Protein AF-A0A955Y714-F1 (afdb_monomer)

Secondary structure (DSSP, 8-state):
-HHHHHHHHSTTS-S-EEEES--S-----GGGHHHHHHHHHHHHHHHHTT-HHHHHHHHHHTT-S-GGG--GGGGHHHHHHHHHHHTTTT-S-SSTT----S-EEEEEESSSSS-SS-HHHHHHHHTSTT-EEEEESS-S-HHHHSHHHHHHHHHTT-

Solvent-accessible surface area (backbone atoms only — not comparable to full-atom values): 8896 Å² total; per-residue (Å²): 86,69,66,53,45,46,47,73,74,40,74,86,76,60,81,62,47,81,42,71,40,49,41,64,28,74,61,80,52,79,90,48,42,65,61,53,51,52,54,47,51,50,31,30,50,15,32,75,69,63,29,33,67,55,27,20,51,51,27,49,76,70,63,45,96,60,20,84,76,38,42,10,72,75,15,45,67,51,44,52,52,50,52,35,48,74,66,56,75,45,77,65,56,80,30,84,68,66,66,77,87,49,33,34,41,41,38,31,39,69,57,56,100,69,72,48,35,31,70,68,43,53,54,55,38,68,71,31,88,69,26,46,77,47,82,37,100,23,32,80,61,29,65,81,71,41,41,66,65,48,50,52,55,49,64,77,72,109

Nearest PDB structures (foldseek):
  3hea-assembly2_D  TM=5.794E-01  e=2.080E-02  Pseudomonas fluorescens
  3ia2-assembly1_C  TM=5.285E-01  e=3.712E-02  Pseudomonas fluorescens
  7mo0-assembly2_C  TM=3.511E-01  e=6.717E-01  Homo sapiens
  6imp-assembly2_B  TM=4.709E-01  e=1.454E+00  Vibrio vulnificus MO6-24/O
  4ol0-assembly1_A  TM=3.533E-01  e=1.654E+00  Homo sapiens

Foldseek 3Di:
DVVLLCCVVDPPPDQEEEDEQAFLADDDDPVCVVVVCVLLVQLLVLLVVFPLVSQLVSCVVVVPVCSNPGTSCVSVVSVVVVVCVVVVVCVPPSRVPRQCPHEYEYEHEPPEPDGNHDPVRVVRQVVDPSYDYDYAPHHRVRCVVPVVVSVVSVVVND

Radius of gyration: 16.55 Å; Cα contacts (8 Å, |Δi|>4): 214; chains: 1; bounding box: 39×42×42 Å

Structure (mmCIF, N/CA/C/O backbone):
data_AF-A0A955Y714-F1
#
_entry.id   AF-A0A955Y714-F1
#
loop_
_atom_site.group_PDB
_atom_site.id
_atom_site.type_symbol
_atom_site.label_atom_id
_atom_site.label_alt_id
_atom_site.label_comp_id
_atom_site.label_asym_id
_atom_site.label_entity_id
_atom_site.label_seq_id
_atom_site.pdbx_PDB_ins_code
_atom_site.Cartn_x
_atom_site.Cartn_y
_atom_site.Cartn_z
_atom_site.occupancy
_atom_site.B_iso_or_equiv
_atom_site.auth_seq_id
_atom_site.auth_comp_id
_atom_site.auth_asym_id
_atom_site.auth_atom_id
_atom_site.pdbx_PDB_model_num
ATOM 1 N N . ILE A 1 1 ? -5.064 4.083 -0.225 1.00 68.00 1 ILE A N 1
ATOM 2 C CA . ILE A 1 1 ? -5.141 5.566 -0.387 1.00 68.00 1 ILE A CA 1
ATOM 3 C C . ILE A 1 1 ? -6.475 6.025 -0.985 1.00 68.00 1 ILE A C 1
ATOM 5 O O . ILE A 1 1 ? -7.155 6.797 -0.323 1.00 68.00 1 ILE A O 1
ATOM 9 N N . LEU A 1 2 ? -6.879 5.582 -2.187 1.00 79.44 2 LEU A N 1
ATOM 10 C CA . LEU A 1 2 ? -8.138 6.038 -2.813 1.00 79.44 2 LEU A CA 1
ATOM 11 C C . LEU A 1 2 ? -9.386 5.730 -1.971 1.00 79.44 2 LEU A C 1
ATOM 13 O O . LEU A 1 2 ? -10.255 6.583 -1.849 1.00 79.44 2 LEU A O 1
ATOM 17 N N . THR A 1 3 ? -9.434 4.565 -1.324 1.00 86.12 3 THR A N 1
ATOM 18 C CA . THR A 1 3 ? -10.537 4.186 -0.425 1.00 86.12 3 THR A CA 1
ATOM 19 C C . THR A 1 3 ? -10.724 5.188 0.714 1.00 86.12 3 THR A C 1
ATOM 21 O O . THR A 1 3 ? -11.828 5.668 0.937 1.00 86.12 3 THR A O 1
ATOM 24 N N . TYR A 1 4 ? -9.636 5.584 1.380 1.00 85.50 4 TYR A N 1
ATOM 25 C CA . TYR A 1 4 ? -9.677 6.581 2.454 1.00 85.50 4 TYR A CA 1
ATOM 26 C C . TYR A 1 4 ? -10.129 7.950 1.942 1.00 85.50 4 TYR A C 1
ATOM 28 O O . TYR A 1 4 ? -10.924 8.626 2.583 1.00 85.50 4 TYR A O 1
ATOM 36 N N . LEU A 1 5 ? -9.675 8.334 0.746 1.00 81.88 5 LEU A N 1
ATOM 37 C CA . LEU A 1 5 ? -10.116 9.565 0.094 1.00 81.88 5 LEU A CA 1
ATOM 38 C C . LEU A 1 5 ? -11.607 9.580 -0.214 1.00 81.88 5 LEU A C 1
ATOM 40 O O . LEU A 1 5 ? -12.241 10.626 -0.077 1.00 81.88 5 LEU A O 1
ATOM 44 N N . PHE A 1 6 ? -12.133 8.448 -0.668 1.00 86.38 6 PHE A N 1
ATOM 45 C CA . PHE A 1 6 ? -13.548 8.279 -0.946 1.00 86.38 6 PHE A CA 1
ATOM 46 C C . PHE A 1 6 ? -14.359 8.361 0.348 1.00 86.38 6 PHE A C 1
ATOM 48 O O . PHE A 1 6 ? -15.266 9.180 0.427 1.00 86.38 6 PHE A O 1
ATOM 55 N N . ALA A 1 7 ? -13.961 7.614 1.381 1.00 87.69 7 ALA A N 1
ATOM 56 C CA . ALA A 1 7 ? -14.597 7.634 2.697 1.00 87.69 7 ALA A CA 1
ATOM 57 C C . ALA A 1 7 ? -14.649 9.049 3.301 1.00 87.69 7 ALA A C 1
ATOM 59 O O . ALA A 1 7 ? -15.692 9.486 3.770 1.00 87.69 7 ALA A O 1
ATOM 60 N N . THR A 1 8 ? -13.550 9.810 3.217 1.00 83.81 8 THR A N 1
ATOM 61 C CA . THR A 1 8 ? -13.508 11.201 3.701 1.00 83.81 8 THR A CA 1
ATOM 62 C C . THR A 1 8 ? -14.375 12.153 2.871 1.00 83.81 8 THR A C 1
ATOM 64 O O . THR A 1 8 ? -14.880 13.136 3.404 1.00 83.81 8 THR A O 1
ATOM 67 N N . ARG A 1 9 ? -14.528 11.919 1.560 1.00 84.94 9 ARG A N 1
ATOM 68 C CA . ARG A 1 9 ? -15.349 12.775 0.681 1.00 84.94 9 ARG A CA 1
ATOM 69 C C . ARG A 1 9 ? -16.832 12.426 0.697 1.00 84.94 9 ARG A C 1
ATOM 71 O O . ARG A 1 9 ? -17.646 13.293 0.397 1.00 84.94 9 ARG A O 1
ATOM 78 N N . HIS A 1 10 ? -17.165 11.185 1.021 1.00 87.81 10 HIS A N 1
ATOM 79 C CA . HIS A 1 10 ? -18.525 10.668 1.011 1.00 87.81 10 HIS A CA 1
ATOM 80 C C . HIS A 1 10 ? -18.821 9.916 2.318 1.00 87.81 10 HIS A C 1
ATOM 82 O O . HIS A 1 10 ? -18.919 8.684 2.304 1.00 87.81 10 HIS A O 1
ATOM 88 N N . PRO A 1 11 ? -18.956 10.636 3.449 1.00 85.94 11 PRO A N 1
ATOM 89 C CA . PRO A 1 11 ? -19.301 10.022 4.728 1.00 85.94 11 PRO A CA 1
ATOM 90 C C . PRO A 1 11 ? -20.596 9.202 4.624 1.00 85.94 11 PRO A C 1
ATOM 92 O O . PRO A 1 11 ? -21.517 9.579 3.898 1.00 85.94 11 PRO A O 1
ATOM 95 N N . GLY A 1 12 ? -20.653 8.060 5.312 1.00 87.44 12 GLY A N 1
ATOM 96 C CA . GLY A 1 12 ? -21.826 7.175 5.333 1.00 87.44 12 GLY A CA 1
ATOM 97 C C . GLY A 1 12 ? -22.050 6.324 4.076 1.00 87.44 12 GLY A C 1
ATOM 98 O O . GLY A 1 12 ? -23.001 5.554 4.033 1.00 87.44 12 GLY A O 1
ATOM 99 N N . ARG A 1 13 ? -21.195 6.417 3.045 1.00 93.00 13 ARG A N 1
ATOM 100 C CA . ARG A 1 13 ? -21.279 5.542 1.854 1.00 93.00 13 ARG A CA 1
ATOM 101 C C . ARG A 1 13 ? -20.585 4.19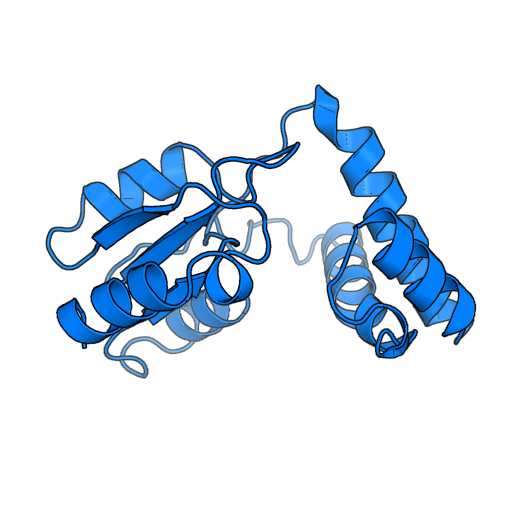2 2.015 1.00 93.00 13 ARG A C 1
ATOM 103 O O . ARG A 1 13 ? -20.731 3.341 1.145 1.00 93.00 13 ARG A O 1
ATOM 110 N N . LEU A 1 14 ? -19.797 4.026 3.071 1.00 92.38 14 LEU A N 1
ATOM 111 C CA . LEU A 1 14 ? -19.090 2.793 3.388 1.00 92.38 14 LEU A CA 1
ATOM 112 C C . LEU A 1 14 ? -19.444 2.390 4.813 1.00 92.38 14 LEU A C 1
ATOM 114 O O . LEU A 1 14 ? -19.365 3.220 5.714 1.00 92.38 14 LEU A O 1
ATOM 118 N N . GLU A 1 15 ? -19.779 1.120 5.002 1.00 93.56 15 GLU A N 1
ATOM 119 C CA . GLU A 1 15 ? -20.010 0.547 6.331 1.00 93.56 15 GLU A CA 1
ATOM 120 C C . GLU A 1 15 ? -18.703 0.113 6.995 1.00 93.56 15 GLU A C 1
ATOM 122 O O . GLU A 1 15 ? -18.567 0.179 8.209 1.00 93.56 15 GLU A O 1
ATOM 127 N N . ARG A 1 16 ? -17.734 -0.348 6.197 1.00 94.69 16 ARG A N 1
ATOM 128 C CA . ARG A 1 16 ? -16.443 -0.858 6.667 1.00 94.69 16 ARG A CA 1
ATOM 129 C C . ARG A 1 16 ? -15.400 -0.829 5.555 1.00 94.69 16 ARG A C 1
ATOM 131 O O . ARG A 1 16 ? -15.739 -0.776 4.371 1.00 94.69 16 ARG A O 1
ATOM 138 N N . ILE A 1 17 ? -14.124 -0.877 5.923 1.00 95.12 17 ILE A N 1
ATOM 139 C CA . ILE A 1 17 ? -12.997 -0.901 4.985 1.00 95.12 17 ILE A CA 1
ATOM 140 C C . ILE A 1 17 ? -12.085 -2.085 5.298 1.00 95.12 17 ILE A C 1
ATOM 142 O O . ILE A 1 17 ? -11.665 -2.266 6.433 1.00 95.12 17 ILE A O 1
ATOM 146 N N . VAL A 1 18 ? -11.693 -2.828 4.264 1.00 95.75 18 VAL A N 1
ATOM 147 C CA . VAL A 1 18 ? -10.569 -3.770 4.322 1.00 95.75 18 VAL A CA 1
ATOM 148 C C . VAL A 1 18 ? -9.443 -3.210 3.464 1.00 95.75 18 VAL A C 1
ATOM 150 O O . VAL A 1 18 ? -9.639 -2.943 2.275 1.00 95.75 18 VAL A O 1
ATOM 153 N N . THR A 1 19 ? -8.256 -3.024 4.038 1.00 94.69 19 THR A N 1
ATOM 154 C CA . THR A 1 19 ? -7.061 -2.656 3.273 1.00 94.69 19 THR A CA 1
ATOM 155 C C . THR A 1 19 ? -5.882 -3.565 3.564 1.00 94.69 19 THR A C 1
ATOM 157 O O . THR A 1 19 ? -5.653 -4.023 4.683 1.00 94.69 19 THR A O 1
ATOM 160 N N . LEU A 1 20 ? -5.106 -3.800 2.506 1.00 96.06 20 LEU A N 1
ATOM 161 C CA . LEU A 1 20 ? -3.931 -4.651 2.529 1.00 96.06 20 LEU A CA 1
ATOM 162 C C . LEU A 1 20 ? -2.688 -3.810 2.247 1.00 96.06 20 LEU A C 1
ATOM 164 O O . LEU A 1 20 ? -2.605 -3.104 1.242 1.00 96.06 20 LEU A O 1
ATOM 168 N N . ASP A 1 21 ? -1.727 -3.928 3.148 1.00 94.44 21 ASP A N 1
ATOM 169 C CA . ASP A 1 21 ? -0.349 -3.449 3.146 1.00 94.44 21 ASP A CA 1
ATOM 170 C C . ASP A 1 21 ? -0.128 -1.930 3.117 1.00 94.44 21 ASP A C 1
ATOM 172 O O . ASP A 1 21 ? 0.773 -1.434 3.798 1.00 94.44 21 ASP A O 1
ATOM 176 N N . VAL A 1 22 ? -0.953 -1.186 2.377 1.00 91.19 22 VAL A N 1
ATOM 177 C CA . VAL A 1 22 ? -0.863 0.266 2.186 1.00 91.19 22 VAL A CA 1
ATOM 178 C C . VAL A 1 22 ? -1.867 0.979 3.088 1.00 91.19 22 VAL A C 1
ATOM 180 O O . VAL A 1 22 ? -3.072 0.988 2.822 1.00 91.19 22 VAL A O 1
ATOM 183 N N . GLY A 1 23 ? -1.352 1.616 4.138 1.00 89.12 23 GLY A N 1
ATOM 184 C CA . GLY A 1 23 ? -2.160 2.300 5.140 1.00 89.12 23 GLY A CA 1
ATOM 185 C C . GLY A 1 23 ? -2.735 3.636 4.672 1.00 89.12 23 GLY A C 1
ATOM 186 O O . GLY A 1 23 ? -2.433 4.159 3.591 1.00 89.12 23 GLY A O 1
ATOM 187 N N . GLY A 1 24 ? -3.580 4.205 5.529 1.00 84.44 24 GLY A N 1
ATOM 188 C CA . GLY A 1 24 ? -4.159 5.529 5.346 1.00 84.44 24 GLY A CA 1
ATOM 189 C C . GLY A 1 24 ? -3.180 6.651 5.617 1.00 84.44 24 GLY A C 1
ATOM 190 O O . GLY A 1 24 ? -3.407 7.727 5.086 1.00 84.44 24 GLY A O 1
ATOM 191 N N . HIS A 1 25 ? -2.078 6.399 6.338 1.00 84.50 25 HIS A N 1
ATOM 192 C CA . HIS A 1 25 ? -0.998 7.360 6.539 1.00 84.50 25 HIS A CA 1
ATOM 193 C C . HIS A 1 25 ? 0.394 6.791 6.295 1.00 84.50 25 HIS A C 1
ATOM 195 O O . HIS A 1 25 ? 0.752 5.781 6.881 1.00 84.50 25 HIS A O 1
ATOM 201 N N . LEU A 1 26 ? 1.181 7.465 5.442 1.00 80.12 26 LEU A N 1
ATOM 202 C CA . LEU A 1 26 ? 2.547 7.091 5.071 1.00 80.12 26 LEU A CA 1
ATOM 203 C C . LEU A 1 26 ? 3.533 8.165 5.535 1.00 80.12 26 LEU A C 1
ATOM 205 O O . LEU A 1 26 ? 3.364 9.344 5.228 1.00 80.12 26 LEU A O 1
ATOM 209 N N . GLN A 1 27 ? 4.598 7.739 6.209 1.00 76.19 27 GLN A N 1
ATOM 210 C CA . GLN A 1 27 ? 5.708 8.604 6.598 1.00 76.19 27 GLN A CA 1
ATOM 211 C C . GLN A 1 27 ? 7.026 7.901 6.254 1.00 76.19 27 GLN A C 1
ATOM 213 O O . GLN A 1 27 ? 7.549 7.150 7.079 1.00 76.19 27 GLN A O 1
ATOM 218 N N . PRO A 1 28 ? 7.546 8.075 5.024 1.00 71.06 28 PRO A N 1
ATOM 219 C CA . PRO A 1 28 ? 8.809 7.459 4.653 1.00 71.06 28 PRO A CA 1
ATOM 220 C C . PRO A 1 28 ? 9.930 8.081 5.492 1.00 71.06 28 PRO A C 1
ATOM 222 O O . PRO A 1 28 ? 10.059 9.303 5.566 1.00 71.06 28 PRO A O 1
ATOM 225 N N . GLY A 1 29 ? 10.741 7.244 6.139 1.00 75.75 29 GLY A N 1
ATOM 226 C CA . GLY A 1 29 ? 11.953 7.718 6.806 1.00 75.75 29 GLY A CA 1
ATOM 227 C C . GLY A 1 29 ? 12.932 8.309 5.788 1.00 75.75 29 GLY A C 1
ATOM 228 O O . GLY A 1 29 ? 12.998 7.830 4.655 1.00 75.75 29 GLY A O 1
ATOM 229 N N . LEU A 1 30 ? 13.724 9.308 6.193 1.00 78.19 30 LEU A N 1
ATOM 230 C CA . LEU A 1 30 ? 14.689 10.002 5.319 1.00 78.19 30 LEU A CA 1
ATOM 231 C C . LEU A 1 30 ? 15.605 9.029 4.558 1.00 78.19 30 LEU A C 1
ATOM 233 O O . LEU A 1 30 ? 15.842 9.199 3.366 1.00 78.19 30 LEU A O 1
ATOM 237 N N . ARG A 1 31 ? 16.022 7.942 5.219 1.00 80.50 31 ARG A N 1
ATOM 238 C CA . ARG A 1 31 ? 16.850 6.871 4.639 1.00 80.50 31 ARG A CA 1
ATOM 239 C C . ARG A 1 31 ? 16.221 6.142 3.442 1.00 80.50 31 ARG A C 1
ATOM 241 O O . ARG A 1 31 ? 16.937 5.571 2.632 1.00 80.50 31 ARG A O 1
ATOM 248 N N . HIS A 1 32 ? 14.895 6.142 3.322 1.00 79.81 32 HIS A N 1
ATOM 249 C CA . HIS A 1 32 ? 14.170 5.470 2.238 1.00 79.81 32 HIS A CA 1
ATOM 250 C C . HIS A 1 32 ? 13.708 6.442 1.146 1.00 79.81 32 HIS A C 1
ATOM 252 O O . HIS A 1 32 ? 13.131 6.013 0.146 1.00 79.81 32 HIS A O 1
ATOM 258 N N . LEU A 1 33 ? 13.962 7.745 1.315 1.00 81.06 33 LEU A N 1
ATOM 259 C CA . LEU A 1 33 ? 13.542 8.768 0.366 1.00 81.06 33 LEU A CA 1
ATOM 260 C C . LEU A 1 33 ? 14.157 8.572 -1.032 1.00 81.06 33 LEU A C 1
ATOM 262 O O . LEU A 1 33 ? 13.390 8.633 -1.991 1.00 81.06 33 LEU A O 1
ATOM 266 N N . PRO A 1 34 ? 15.460 8.259 -1.199 1.00 81.31 34 PRO A N 1
ATOM 267 C CA . PRO A 1 34 ? 16.030 8.038 -2.531 1.00 81.31 34 PRO A CA 1
ATOM 268 C C . PRO A 1 34 ? 15.365 6.874 -3.269 1.00 81.31 34 PRO A C 1
ATOM 270 O O . PRO A 1 34 ? 15.029 7.001 -4.443 1.00 81.31 34 PRO A O 1
ATOM 273 N N . LEU A 1 35 ? 15.097 5.770 -2.564 1.00 81.31 35 LEU A N 1
ATOM 274 C CA . LEU A 1 35 ? 14.395 4.613 -3.124 1.00 81.31 35 LEU A CA 1
ATOM 275 C C . LEU A 1 35 ? 12.969 4.984 -3.549 1.00 81.31 35 LEU A C 1
ATOM 277 O O . LEU A 1 35 ? 12.532 4.625 -4.639 1.00 81.31 35 LEU A O 1
ATOM 281 N N . PHE A 1 36 ? 12.256 5.734 -2.708 1.00 80.75 36 PHE A N 1
ATOM 282 C CA . PHE A 1 36 ? 10.903 6.202 -2.994 1.00 80.75 36 PHE A CA 1
ATOM 283 C C . PHE A 1 36 ? 10.860 7.135 -4.214 1.00 80.75 36 PHE A C 1
ATOM 285 O O . PHE A 1 36 ? 10.026 6.946 -5.098 1.00 80.75 36 PHE A O 1
ATOM 292 N N . LEU A 1 37 ? 11.772 8.109 -4.293 1.00 85.75 37 LEU A N 1
ATOM 293 C CA . LEU A 1 37 ? 11.865 9.049 -5.413 1.00 85.75 37 LEU A CA 1
ATOM 294 C C . LEU A 1 37 ? 12.296 8.355 -6.705 1.00 85.75 37 LEU A C 1
ATOM 296 O O . LEU A 1 37 ? 11.692 8.597 -7.746 1.00 85.75 37 LEU A O 1
ATOM 300 N N . GLY A 1 38 ? 13.288 7.464 -6.636 1.00 90.38 38 GLY A N 1
ATOM 301 C CA . GLY A 1 38 ? 13.765 6.700 -7.787 1.00 90.38 38 GLY A CA 1
ATOM 302 C C . GLY A 1 38 ? 12.681 5.789 -8.356 1.00 90.38 38 GLY A C 1
ATOM 303 O O . GLY A 1 38 ? 12.403 5.834 -9.552 1.00 90.38 38 GLY A O 1
ATOM 304 N N . TYR A 1 39 ? 11.997 5.031 -7.492 1.00 91.06 39 TYR A N 1
ATOM 305 C CA . TYR A 1 39 ? 10.887 4.163 -7.888 1.00 91.06 39 TYR A CA 1
ATOM 306 C C . TYR A 1 39 ? 9.755 4.949 -8.563 1.00 91.06 39 TYR A C 1
ATOM 308 O O . TYR A 1 39 ? 9.314 4.602 -9.659 1.00 91.06 39 TYR A O 1
ATOM 316 N N . GLN A 1 40 ? 9.290 6.032 -7.932 1.00 92.69 40 GLN A N 1
ATOM 317 C CA . GLN A 1 40 ? 8.177 6.811 -8.475 1.00 92.69 40 GLN A CA 1
ATOM 318 C C . GLN A 1 40 ? 8.574 7.583 -9.732 1.00 92.69 40 GLN A C 1
ATOM 320 O O . GLN A 1 40 ? 7.794 7.626 -10.679 1.00 92.69 40 GLN A O 1
ATOM 325 N N . GLY A 1 41 ? 9.783 8.148 -9.771 1.00 94.88 41 GLY A N 1
ATOM 326 C CA . GLY A 1 41 ? 10.324 8.826 -10.946 1.00 94.88 41 GLY A CA 1
ATOM 327 C C . GLY A 1 41 ? 10.424 7.891 -12.149 1.00 94.88 41 GLY A C 1
ATOM 328 O O . GLY A 1 41 ? 9.989 8.255 -13.240 1.00 94.88 41 GLY A O 1
ATOM 329 N N . TRP A 1 42 ? 10.892 6.658 -11.936 1.00 97.06 42 TRP A N 1
ATOM 330 C CA . TRP A 1 42 ? 10.952 5.639 -12.982 1.00 97.06 42 TRP A CA 1
ATOM 331 C C . TRP A 1 42 ? 9.573 5.314 -13.558 1.00 97.06 42 TRP A C 1
ATOM 333 O O . TRP A 1 42 ? 9.399 5.301 -14.774 1.00 97.06 42 TRP A O 1
ATOM 343 N N . LEU A 1 43 ? 8.570 5.086 -12.703 1.00 96.62 43 LEU A N 1
ATOM 344 C CA . LEU A 1 43 ? 7.211 4.780 -13.163 1.00 96.62 43 LEU A CA 1
ATOM 345 C C . LEU A 1 43 ? 6.545 5.966 -13.869 1.00 96.62 43 LEU A C 1
ATOM 347 O O . LEU A 1 43 ? 5.794 5.767 -14.821 1.00 96.62 43 LEU A O 1
ATOM 351 N N . ILE A 1 44 ? 6.836 7.197 -13.444 1.00 96.62 44 ILE A N 1
ATOM 352 C CA . ILE A 1 44 ? 6.380 8.407 -14.140 1.00 96.62 44 ILE A CA 1
ATOM 353 C C . ILE A 1 44 ? 7.020 8.505 -15.526 1.00 96.62 44 ILE A C 1
ATOM 355 O O . ILE A 1 44 ? 6.320 8.818 -16.486 1.00 96.62 44 ILE A O 1
ATOM 359 N N . ALA A 1 45 ? 8.320 8.226 -15.643 1.00 97.50 45 ALA A N 1
ATOM 360 C CA . ALA A 1 45 ? 9.016 8.215 -16.927 1.00 97.50 45 ALA A CA 1
ATOM 361 C C . ALA A 1 45 ? 8.474 7.115 -17.851 1.00 97.50 45 ALA A C 1
ATOM 363 O O . ALA A 1 45 ? 8.185 7.389 -19.013 1.00 97.50 45 ALA A O 1
ATOM 364 N N . ALA A 1 46 ? 8.254 5.906 -17.324 1.00 97.81 46 ALA A N 1
ATOM 365 C CA . ALA A 1 46 ? 7.645 4.805 -18.065 1.00 97.81 46 ALA A CA 1
ATOM 366 C C . ALA A 1 46 ? 6.274 5.203 -18.634 1.00 97.81 46 ALA A C 1
ATOM 368 O O . ALA A 1 46 ? 6.009 4.969 -19.810 1.00 97.81 46 ALA A O 1
ATOM 369 N N . GLU A 1 47 ? 5.429 5.858 -17.831 1.00 97.81 47 GLU A N 1
ATOM 370 C CA . GLU A 1 47 ? 4.120 6.344 -18.275 1.00 97.81 47 GLU A CA 1
ATOM 371 C C . GLU A 1 47 ? 4.219 7.457 -19.321 1.00 97.81 47 GLU A C 1
ATOM 373 O O . GLU A 1 47 ? 3.500 7.415 -20.317 1.00 97.81 47 GLU A O 1
ATOM 378 N N . ALA A 1 48 ? 5.122 8.421 -19.127 1.00 97.00 48 ALA A N 1
ATOM 379 C CA . ALA A 1 48 ? 5.308 9.537 -20.049 1.00 97.00 48 ALA A CA 1
ATOM 380 C C . ALA A 1 48 ? 5.820 9.083 -21.425 1.00 97.00 48 ALA A C 1
ATOM 382 O O . ALA A 1 48 ? 5.441 9.666 -22.437 1.00 97.00 48 ALA A O 1
ATOM 383 N N . LEU A 1 49 ? 6.651 8.039 -21.451 1.00 97.69 49 LEU A N 1
ATOM 384 C CA . LEU A 1 49 ? 7.209 7.442 -22.664 1.00 97.69 49 LEU A CA 1
ATOM 385 C C . LEU A 1 49 ? 6.322 6.334 -23.256 1.00 97.69 49 LEU A C 1
ATOM 387 O O . LEU A 1 49 ? 6.639 5.812 -24.320 1.00 97.69 49 LEU A O 1
ATOM 391 N N . GLY A 1 50 ? 5.247 5.930 -22.569 1.00 97.69 50 GLY A N 1
ATOM 392 C CA . GLY A 1 50 ? 4.419 4.792 -22.981 1.00 97.69 50 GLY A CA 1
ATOM 393 C C . GLY A 1 50 ? 5.158 3.445 -22.971 1.00 97.69 50 GLY A C 1
ATOM 394 O O . GLY A 1 50 ? 4.789 2.542 -23.715 1.00 97.69 50 GLY A O 1
ATOM 395 N N . SER A 1 51 ? 6.207 3.296 -22.154 1.00 98.19 51 SER A N 1
ATOM 396 C CA . SER A 1 51 ? 7.090 2.124 -22.170 1.00 98.19 51 SER A CA 1
ATOM 397 C C . SER A 1 51 ? 6.668 1.042 -21.173 1.00 98.19 51 SER A C 1
ATOM 399 O O . SER A 1 51 ? 7.000 1.089 -19.983 1.00 98.19 51 SER A O 1
ATOM 401 N N . ASP A 1 52 ? 5.986 0.010 -21.672 1.00 98.31 52 ASP A N 1
ATOM 402 C CA . ASP A 1 52 ? 5.677 -1.194 -20.889 1.00 98.31 52 ASP A CA 1
ATOM 403 C C . ASP A 1 52 ? 6.951 -1.933 -20.453 1.00 98.31 52 ASP A C 1
ATOM 405 O O . ASP A 1 52 ? 7.003 -2.469 -19.350 1.00 98.31 52 ASP A O 1
ATOM 409 N N . GLY A 1 53 ? 8.013 -1.916 -21.267 1.00 98.31 53 GLY A N 1
ATOM 410 C CA . GLY A 1 53 ? 9.298 -2.532 -20.919 1.00 98.31 53 GLY A CA 1
ATOM 411 C C . GLY A 1 53 ? 9.901 -1.953 -19.636 1.00 98.31 53 GLY A C 1
ATOM 412 O O . GLY A 1 53 ? 10.325 -2.704 -18.758 1.00 98.31 53 GLY A O 1
ATOM 413 N N . MET A 1 54 ? 9.856 -0.626 -19.471 1.00 98.25 54 MET A N 1
ATOM 414 C CA . MET A 1 54 ? 10.302 0.035 -18.239 1.00 98.25 54 MET A CA 1
ATOM 415 C C . MET A 1 54 ? 9.436 -0.345 -17.034 1.00 98.25 54 MET A C 1
ATOM 417 O O . MET A 1 54 ? 9.967 -0.565 -15.942 1.00 98.25 54 MET A O 1
ATOM 421 N N . ALA A 1 55 ? 8.116 -0.435 -17.217 1.00 97.81 55 ALA A N 1
ATOM 422 C CA . ALA A 1 55 ? 7.198 -0.838 -16.154 1.00 97.81 55 ALA A CA 1
ATOM 423 C C . ALA A 1 55 ? 7.449 -2.291 -15.712 1.00 97.81 55 ALA A C 1
ATOM 425 O O . ALA A 1 55 ? 7.566 -2.557 -14.514 1.00 97.81 55 ALA A O 1
ATOM 426 N N . ARG A 1 56 ? 7.609 -3.212 -16.670 1.00 98.38 56 ARG A N 1
ATOM 427 C CA . ARG A 1 56 ? 7.920 -4.631 -16.428 1.00 98.38 56 ARG A CA 1
ATOM 428 C C . ARG A 1 56 ? 9.269 -4.813 -15.748 1.00 98.38 56 ARG A C 1
ATOM 430 O O . ARG A 1 56 ? 9.362 -5.570 -14.784 1.00 98.38 56 ARG A O 1
ATOM 437 N N . TRP A 1 57 ? 10.295 -4.080 -16.189 1.00 97.94 57 TRP A N 1
ATOM 438 C CA . TRP A 1 57 ? 11.610 -4.100 -15.549 1.00 97.94 57 TRP A CA 1
ATOM 439 C C . TRP A 1 57 ? 11.512 -3.711 -14.070 1.00 97.94 5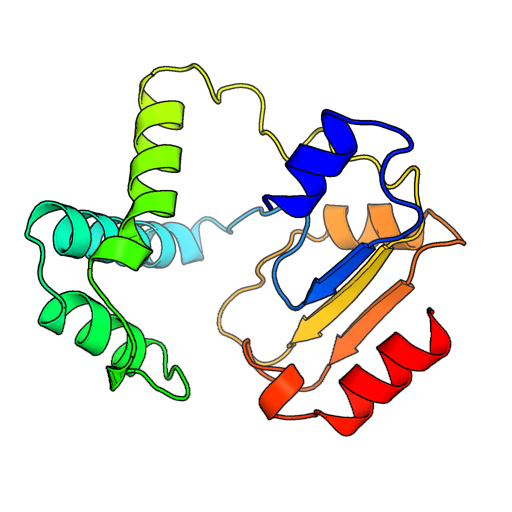7 TRP A C 1
ATOM 441 O O . TRP A 1 57 ? 11.985 -4.449 -13.206 1.00 97.94 57 TRP A O 1
ATOM 451 N N . MET A 1 58 ? 10.821 -2.608 -13.762 1.00 96.38 58 MET A N 1
ATOM 452 C CA . MET A 1 58 ? 10.636 -2.159 -12.380 1.00 96.38 58 MET A CA 1
ATOM 453 C C . MET A 1 58 ? 9.826 -3.163 -11.551 1.00 96.38 58 MET A C 1
ATOM 455 O O . MET A 1 58 ? 10.170 -3.442 -10.404 1.00 96.38 58 MET A O 1
ATOM 459 N N . ALA A 1 59 ? 8.772 -3.745 -12.127 1.00 95.75 59 ALA A N 1
ATOM 460 C CA . ALA A 1 59 ? 7.994 -4.788 -11.469 1.00 95.75 59 ALA A CA 1
ATOM 461 C C . ALA A 1 59 ? 8.852 -6.027 -11.149 1.00 95.75 59 ALA A C 1
ATOM 463 O O . ALA A 1 59 ? 8.725 -6.592 -10.062 1.00 95.75 59 ALA A O 1
ATOM 464 N N . GLY A 1 60 ? 9.769 -6.405 -12.046 1.00 96.06 60 GLY A N 1
ATOM 465 C CA . GLY A 1 60 ? 10.747 -7.470 -11.824 1.00 96.06 60 GLY A CA 1
ATOM 466 C C . GLY A 1 60 ? 11.714 -7.154 -10.680 1.00 96.06 60 GLY A C 1
ATOM 467 O O . GLY A 1 60 ? 11.881 -7.975 -9.778 1.00 96.06 60 GLY A O 1
ATOM 468 N N . GLN A 1 61 ? 12.276 -5.939 -10.644 1.00 93.31 61 GLN A N 1
ATOM 469 C CA . GLN A 1 61 ? 13.133 -5.487 -9.535 1.00 93.31 61 GLN A CA 1
ATOM 470 C C . GLN A 1 61 ? 12.389 -5.491 -8.190 1.00 93.31 61 GLN A C 1
ATOM 472 O O . GLN A 1 61 ? 12.936 -5.900 -7.166 1.00 93.31 61 GLN A O 1
ATOM 477 N N . ALA A 1 62 ? 11.109 -5.111 -8.196 1.00 89.69 62 ALA A N 1
ATOM 478 C CA . ALA A 1 62 ? 10.233 -5.161 -7.028 1.00 89.69 62 ALA A CA 1
ATOM 479 C C . ALA A 1 62 ? 9.751 -6.582 -6.671 1.00 89.69 62 ALA A C 1
ATOM 481 O O . ALA A 1 62 ? 9.016 -6.748 -5.694 1.00 89.69 62 ALA A O 1
ATOM 482 N N . ARG A 1 63 ? 10.147 -7.603 -7.448 1.00 90.88 63 ARG A N 1
ATOM 483 C CA . ARG A 1 63 ? 9.722 -9.004 -7.304 1.00 90.88 63 ARG A CA 1
ATOM 484 C C . ARG A 1 63 ? 8.198 -9.140 -7.265 1.00 90.88 63 ARG A C 1
ATOM 486 O O . ARG A 1 63 ? 7.644 -9.874 -6.443 1.00 90.88 63 ARG A O 1
ATOM 493 N N . ALA A 1 64 ? 7.513 -8.384 -8.123 1.00 93.56 64 ALA A N 1
ATOM 494 C CA . ALA A 1 64 ? 6.086 -8.559 -8.341 1.00 93.56 64 ALA A CA 1
ATOM 495 C C . ALA A 1 64 ? 5.815 -9.999 -8.832 1.00 93.56 64 ALA A C 1
ATOM 497 O O . ALA A 1 64 ? 6.633 -10.534 -9.574 1.00 93.56 64 ALA A O 1
ATOM 498 N N . PRO A 1 65 ? 4.694 -10.633 -8.450 1.00 93.62 65 PRO A N 1
ATOM 499 C CA . PRO A 1 65 ? 4.362 -11.997 -8.869 1.00 93.62 65 PRO A CA 1
ATOM 500 C C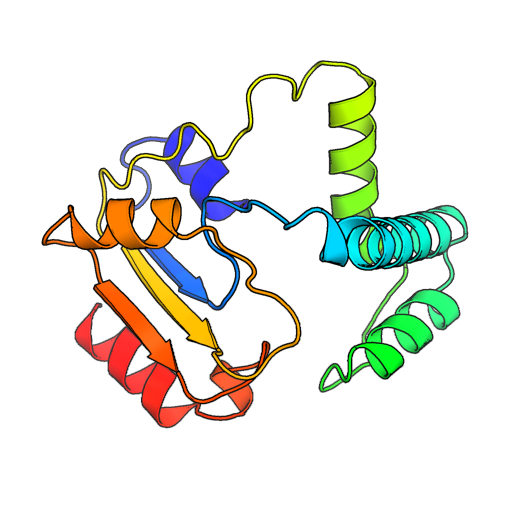 . PRO A 1 65 ? 4.227 -12.168 -10.387 1.00 93.62 65 PRO A C 1
ATOM 502 O O . PRO A 1 65 ? 4.582 -13.213 -10.916 1.00 93.62 65 PRO A O 1
ATOM 505 N N . HIS A 1 66 ? 3.717 -11.136 -11.067 1.00 94.88 66 HIS A N 1
ATOM 506 C CA . HIS A 1 66 ? 3.427 -11.130 -12.504 1.00 94.88 66 HIS A CA 1
ATOM 507 C C . HIS A 1 66 ? 3.970 -9.849 -13.150 1.00 94.88 66 HIS A C 1
ATOM 509 O O . HIS A 1 66 ? 3.191 -8.956 -13.510 1.00 94.88 66 HIS A O 1
ATOM 515 N N . PRO A 1 67 ? 5.303 -9.681 -13.217 1.00 96.38 67 PRO A N 1
ATOM 516 C CA . PRO A 1 67 ? 5.907 -8.453 -13.715 1.00 96.38 67 PRO A CA 1
ATOM 517 C C . PRO A 1 67 ? 5.557 -8.183 -15.182 1.00 96.38 67 PRO A C 1
ATOM 519 O O . PRO A 1 67 ? 5.452 -7.025 -15.567 1.00 96.38 67 PRO A O 1
ATOM 522 N N . GLU A 1 68 ? 5.295 -9.218 -15.982 1.00 97.56 68 GLU A N 1
ATOM 523 C CA . GLU A 1 68 ? 4.894 -9.143 -17.389 1.00 97.56 68 GLU A CA 1
ATOM 524 C C . GLU A 1 68 ? 3.572 -8.395 -17.614 1.00 97.56 68 GLU A C 1
ATOM 526 O O . GLU A 1 68 ? 3.370 -7.793 -18.672 1.00 97.56 68 GLU A O 1
ATOM 531 N N . ARG A 1 69 ? 2.695 -8.375 -16.603 1.00 96.94 69 ARG A N 1
ATOM 532 C CA . ARG A 1 69 ? 1.402 -7.675 -16.641 1.00 96.94 69 ARG A CA 1
ATOM 533 C C . ARG A 1 69 ? 1.515 -6.182 -16.340 1.00 96.94 69 ARG A C 1
ATOM 535 O O . ARG A 1 69 ? 0.523 -5.461 -16.453 1.00 96.94 69 ARG A O 1
ATOM 542 N N . ALA A 1 70 ? 2.691 -5.708 -15.929 1.00 97.25 70 ALA A N 1
ATOM 543 C CA . ALA A 1 70 ? 2.908 -4.291 -15.700 1.00 97.25 70 ALA A CA 1
ATOM 544 C C . ALA A 1 70 ? 2.823 -3.522 -17.026 1.00 97.25 70 ALA A C 1
ATOM 546 O O . ALA A 1 70 ? 3.415 -3.921 -18.029 1.00 97.25 70 ALA A O 1
ATOM 547 N N . THR A 1 71 ? 2.102 -2.403 -17.009 1.00 98.00 71 THR A N 1
ATOM 548 C CA . THR A 1 71 ? 1.980 -1.495 -18.157 1.00 98.00 71 THR A CA 1
ATOM 549 C C . THR A 1 71 ? 2.396 -0.087 -17.764 1.00 98.00 71 THR A C 1
ATOM 551 O O . THR A 1 71 ? 2.270 0.312 -16.602 1.00 98.00 71 THR A O 1
ATOM 554 N N . ALA A 1 72 ? 2.838 0.700 -18.740 1.00 97.44 72 ALA A N 1
ATOM 555 C CA . ALA A 1 72 ? 3.212 2.100 -18.570 1.00 97.44 72 ALA A CA 1
ATOM 556 C C . ALA A 1 72 ? 2.102 2.919 -17.889 1.00 97.44 72 ALA A C 1
ATOM 558 O O . ALA A 1 72 ? 2.368 3.757 -17.028 1.00 97.44 72 ALA A O 1
ATOM 559 N N . ARG A 1 73 ? 0.831 2.624 -18.198 1.00 97.06 73 ARG A N 1
ATOM 560 C CA . ARG A 1 73 ? -0.342 3.298 -17.614 1.00 97.06 73 ARG A CA 1
ATOM 561 C C . ARG A 1 73 ? -0.422 3.189 -16.091 1.00 97.06 73 ARG A C 1
ATOM 563 O O . ARG A 1 73 ? -0.965 4.092 -15.456 1.00 97.06 73 ARG A O 1
ATOM 570 N N . MET A 1 74 ? 0.149 2.148 -15.482 1.00 95.38 74 MET A N 1
ATOM 571 C CA . MET A 1 74 ? 0.194 2.007 -14.019 1.00 95.38 74 MET A CA 1
ATOM 572 C C . MET A 1 74 ? 1.054 3.086 -13.339 1.00 95.38 74 MET A C 1
ATOM 574 O O . MET A 1 74 ? 0.937 3.283 -12.132 1.00 95.38 74 MET A O 1
ATOM 578 N N . GLY A 1 75 ? 1.873 3.828 -14.095 1.00 95.62 75 GLY A N 1
ATOM 579 C CA . GLY A 1 75 ? 2.595 5.005 -13.611 1.00 95.62 75 GLY A CA 1
ATOM 580 C C . GLY A 1 75 ? 1.722 6.260 -13.434 1.00 95.62 75 GLY A C 1
ATOM 581 O O . GLY A 1 75 ? 2.110 7.194 -12.724 1.00 95.62 75 GLY A O 1
ATOM 582 N N . TRP A 1 76 ? 0.518 6.290 -14.019 1.00 94.31 76 TRP A N 1
ATOM 583 C CA . TRP A 1 76 ? -0.370 7.459 -14.005 1.00 94.31 76 TRP A CA 1
ATOM 584 C C . TRP A 1 76 ? -0.719 7.971 -12.595 1.00 94.31 76 TRP A C 1
ATOM 586 O O . TRP A 1 76 ? -0.627 9.187 -12.382 1.00 94.31 76 TRP A O 1
ATOM 596 N N . PRO A 1 77 ? -1.053 7.115 -11.601 1.00 89.31 77 PRO A N 1
ATOM 597 C CA . PRO A 1 77 ? -1.350 7.574 -10.245 1.00 89.31 77 PRO A CA 1
ATOM 598 C C . PRO A 1 77 ? -0.190 8.351 -9.613 1.00 89.31 77 PRO A C 1
ATOM 600 O O . PRO A 1 77 ? -0.419 9.363 -8.948 1.00 89.31 77 PRO A O 1
ATOM 603 N N . TYR A 1 78 ? 1.055 7.928 -9.860 1.00 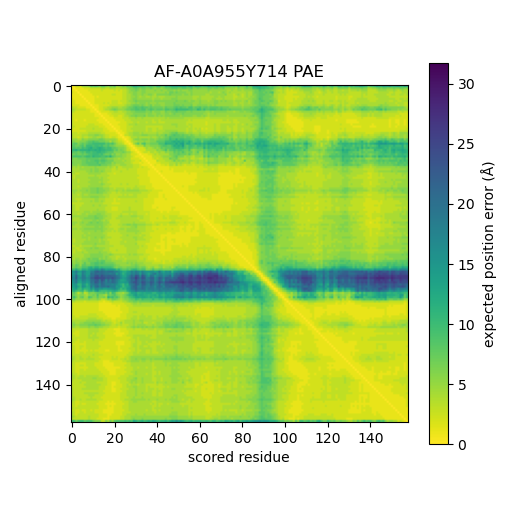90.00 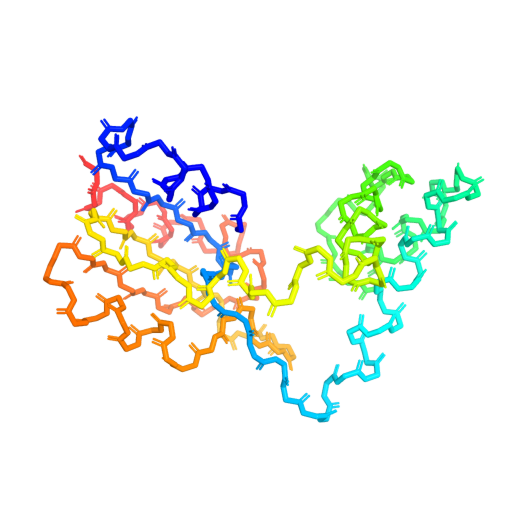78 TYR A N 1
ATOM 604 C CA . TYR A 1 78 ? 2.244 8.629 -9.373 1.00 90.00 78 TYR A CA 1
ATOM 605 C C . TYR A 1 78 ? 2.381 9.988 -10.054 1.00 90.00 78 TYR A C 1
ATOM 607 O O . TYR A 1 78 ? 2.503 11.006 -9.371 1.00 90.00 78 TYR A O 1
ATOM 615 N N . ARG A 1 79 ? 2.264 10.041 -11.387 1.00 90.56 79 ARG A N 1
ATOM 616 C CA . ARG A 1 79 ? 2.319 11.305 -12.138 1.00 90.56 79 ARG A CA 1
ATOM 617 C C . ARG A 1 79 ? 1.264 12.293 -11.648 1.00 90.56 79 ARG A C 1
ATOM 619 O O . ARG A 1 79 ? 1.562 13.473 -11.461 1.00 90.56 79 ARG A O 1
ATOM 626 N N . MET A 1 80 ? 0.041 11.820 -11.415 1.00 87.75 80 MET A N 1
ATOM 627 C CA . MET A 1 80 ? -1.046 12.633 -10.875 1.00 87.75 80 MET A CA 1
ATOM 628 C C . MET A 1 80 ? -0.707 13.167 -9.477 1.00 87.75 80 MET A C 1
ATOM 630 O O . MET A 1 80 ? -0.842 14.369 -9.241 1.00 87.75 80 MET A O 1
ATOM 634 N N . ALA A 1 81 ? -0.235 12.309 -8.568 1.00 82.38 81 ALA A N 1
ATOM 635 C CA . ALA A 1 81 ? 0.119 12.706 -7.207 1.00 82.38 81 ALA A CA 1
ATOM 636 C C . ALA A 1 81 ? 1.232 13.769 -7.192 1.00 82.38 81 ALA A C 1
ATOM 638 O O . ALA A 1 81 ? 1.098 14.797 -6.525 1.00 82.38 81 ALA A O 1
ATOM 639 N N . TRP A 1 82 ? 2.284 13.576 -7.993 1.00 85.06 82 TRP A N 1
ATOM 640 C CA . TRP A 1 82 ? 3.395 14.521 -8.125 1.00 85.06 82 TRP A CA 1
ATOM 641 C C . TRP A 1 82 ? 2.974 15.846 -8.759 1.00 85.06 82 TRP A C 1
ATOM 643 O O . TRP A 1 82 ? 3.308 16.910 -8.236 1.00 85.06 82 TRP A O 1
ATOM 653 N N . ARG A 1 83 ? 2.163 15.821 -9.826 1.00 85.19 83 ARG A N 1
ATOM 654 C CA . ARG A 1 83 ? 1.588 17.047 -10.410 1.00 85.19 83 ARG A CA 1
ATOM 655 C C . ARG A 1 83 ? 0.788 17.834 -9.380 1.00 85.19 83 ARG A C 1
ATOM 657 O O . ARG A 1 83 ? 0.864 19.062 -9.338 1.00 85.19 83 ARG A O 1
ATOM 664 N N . ALA A 1 84 ? 0.018 17.145 -8.550 1.00 77.56 84 ALA A N 1
ATOM 665 C CA . ALA A 1 84 ? -0.820 17.794 -7.561 1.00 77.56 84 ALA A CA 1
ATOM 666 C C . ALA A 1 84 ? -0.018 18.342 -6.362 1.00 77.56 84 ALA A C 1
ATOM 668 O O . ALA A 1 84 ? -0.366 19.404 -5.831 1.00 77.56 84 ALA A O 1
ATOM 669 N N . LEU A 1 85 ? 1.082 17.675 -5.989 1.00 76.38 85 LEU A N 1
ATOM 670 C CA . LEU A 1 85 ? 2.065 18.163 -5.017 1.00 76.38 85 LEU A CA 1
ATOM 671 C C . LEU A 1 85 ? 2.751 19.447 -5.510 1.00 76.38 85 LEU A C 1
ATOM 673 O O . LEU A 1 85 ? 2.729 20.461 -4.809 1.00 76.38 85 LEU A O 1
ATOM 677 N N . LEU A 1 86 ? 3.284 19.428 -6.737 1.00 79.50 86 LEU A N 1
ATOM 678 C CA . LEU A 1 86 ? 3.978 20.565 -7.355 1.00 79.50 86 LEU A CA 1
ATOM 679 C C . LEU A 1 86 ? 3.060 21.783 -7.527 1.00 79.50 86 LEU A C 1
ATOM 681 O O . LEU A 1 86 ? 3.459 22.912 -7.258 1.00 79.50 86 LEU A O 1
ATOM 685 N N . ARG A 1 87 ? 1.787 21.568 -7.878 1.00 74.44 87 ARG A N 1
ATOM 686 C CA . ARG A 1 87 ? 0.782 22.639 -8.025 1.00 74.44 87 ARG A CA 1
ATOM 687 C C . ARG A 1 87 ? 0.255 23.195 -6.692 1.00 74.44 87 ARG A C 1
ATOM 689 O O . ARG A 1 87 ? -0.755 23.893 -6.691 1.00 74.44 87 ARG A O 1
ATOM 696 N N . ARG A 1 88 ? 0.866 22.857 -5.545 1.00 63.50 88 ARG A N 1
ATOM 697 C CA . ARG A 1 88 ? 0.461 23.235 -4.166 1.00 63.50 88 ARG A CA 1
ATOM 698 C C . ARG A 1 88 ? -0.985 22.864 -3.773 1.00 63.50 88 ARG A C 1
ATOM 700 O O . ARG A 1 88 ? -1.358 23.081 -2.622 1.00 63.50 88 ARG A O 1
ATOM 707 N N . ARG A 1 89 ? -1.776 22.238 -4.656 1.00 54.53 89 ARG A N 1
ATOM 708 C CA . ARG A 1 89 ? -3.148 21.765 -4.386 1.00 54.53 89 ARG A CA 1
ATOM 709 C C . ARG A 1 89 ? -3.196 20.606 -3.384 1.00 54.53 89 ARG A C 1
ATOM 711 O O . ARG A 1 89 ? -4.226 20.405 -2.755 1.00 54.53 89 ARG A O 1
ATOM 718 N N . TYR A 1 90 ? -2.088 19.888 -3.185 1.00 50.09 90 TYR A N 1
ATOM 719 C CA . TYR A 1 90 ? -1.964 18.786 -2.216 1.00 50.09 90 TYR A CA 1
ATOM 720 C C . TYR A 1 90 ? -1.254 19.168 -0.900 1.00 50.09 90 TYR A C 1
ATOM 722 O O . TYR A 1 90 ? -0.849 18.291 -0.141 1.00 50.09 90 TYR A O 1
ATOM 730 N N . ARG A 1 91 ? -1.110 20.465 -0.570 1.00 46.31 91 ARG A N 1
ATOM 731 C CA . ARG A 1 91 ? -0.432 20.906 0.675 1.00 46.31 91 ARG A CA 1
ATOM 732 C C . ARG A 1 91 ? -1.117 20.483 1.979 1.00 46.31 91 ARG A C 1
ATOM 734 O O . ARG A 1 91 ? -0.516 20.591 3.042 1.00 46.31 91 ARG A O 1
ATOM 741 N N . LYS A 1 92 ? -2.343 19.969 1.929 1.00 44.88 92 LYS A N 1
ATOM 742 C CA . LYS A 1 92 ? -2.996 19.343 3.080 1.00 44.88 92 LYS A CA 1
ATOM 743 C C . LYS A 1 92 ? -3.054 17.858 2.779 1.00 44.88 92 LYS A C 1
ATOM 745 O O . LYS A 1 92 ? -3.957 17.429 2.073 1.00 44.88 92 LYS A O 1
ATOM 750 N N . SER A 1 93 ? -2.032 17.129 3.231 1.00 46.03 93 SER A N 1
ATOM 751 C CA . SER A 1 93 ? -1.944 15.668 3.166 1.00 46.03 93 SER A CA 1
ATOM 752 C C . SER A 1 93 ? -3.344 15.051 3.201 1.00 46.03 93 SER A C 1
ATOM 754 O O . SER A 1 93 ? -4.055 15.158 4.200 1.00 46.03 93 SER A O 1
ATOM 756 N N . LEU A 1 94 ? -3.738 14.430 2.089 1.00 49.12 94 LEU A N 1
ATOM 757 C CA . LEU A 1 94 ? -5.041 13.790 1.862 1.00 49.12 94 LEU A CA 1
ATOM 758 C C . LEU A 1 94 ? -5.313 12.582 2.784 1.00 49.12 94 LEU A C 1
ATOM 760 O O . LEU A 1 94 ? -6.251 11.824 2.598 1.00 49.12 94 LEU A O 1
ATOM 764 N N . VAL A 1 95 ? -4.445 12.416 3.766 1.00 52.16 95 VAL A N 1
ATOM 765 C CA . VAL A 1 95 ? -4.141 11.217 4.518 1.00 52.16 95 VAL A CA 1
ATOM 766 C C . VAL A 1 95 ? -3.962 11.586 6.000 1.00 52.16 95 VAL A C 1
ATOM 768 O O . VAL A 1 95 ? -4.433 10.866 6.867 1.00 52.16 95 VAL A O 1
ATOM 771 N N . ARG A 1 96 ? -3.429 12.783 6.316 1.00 52.53 96 ARG A N 1
ATOM 772 C CA . ARG A 1 96 ? -3.412 13.366 7.678 1.00 52.53 96 ARG A CA 1
ATOM 773 C C . ARG A 1 96 ? -4.814 13.636 8.241 1.00 52.53 96 ARG A C 1
ATOM 775 O O . ARG A 1 96 ? -4.924 14.047 9.389 1.00 52.53 96 ARG A O 1
ATOM 782 N N . ARG A 1 97 ? -5.868 13.484 7.433 1.00 57.09 97 ARG A N 1
ATOM 783 C CA . ARG A 1 97 ? -7.261 13.759 7.815 1.00 57.09 97 ARG A CA 1
ATOM 784 C C . ARG A 1 97 ? -8.150 12.529 7.889 1.00 57.09 97 ARG A C 1
ATOM 786 O O . ARG A 1 97 ? -9.274 12.681 8.347 1.00 57.09 97 ARG A O 1
ATOM 793 N N . PHE A 1 98 ? -7.703 11.359 7.427 1.00 70.31 98 PHE A N 1
ATOM 794 C CA . PHE A 1 98 ? -8.541 10.178 7.586 1.00 70.31 98 PHE A CA 1
ATOM 795 C C . PHE A 1 98 ? -8.549 9.815 9.069 1.00 70.31 98 PHE A C 1
ATOM 797 O O . PHE A 1 98 ? -7.533 9.378 9.611 1.00 70.31 98 PHE A O 1
ATOM 804 N N . ARG A 1 99 ? -9.684 10.060 9.719 1.00 70.88 99 ARG A N 1
ATOM 805 C CA . ARG A 1 99 ? -9.996 9.503 11.025 1.00 70.88 99 ARG A CA 1
ATOM 806 C C . ARG A 1 99 ? -10.823 8.244 10.783 1.00 70.88 99 ARG A C 1
ATOM 808 O O . ARG A 1 99 ? -11.757 8.310 9.983 1.00 70.88 99 ARG A O 1
ATOM 815 N N . PRO A 1 100 ? -10.468 7.107 11.396 1.00 71.81 100 PRO A N 1
ATOM 816 C CA . PRO A 1 100 ? -11.267 5.899 11.293 1.00 71.81 100 PRO A CA 1
ATOM 817 C C . PRO A 1 100 ? -12.554 6.098 12.101 1.00 71.81 100 PRO A C 1
ATOM 819 O O . PRO A 1 100 ? -12.624 5.729 13.263 1.00 71.81 100 PRO A O 1
ATOM 822 N N . GLU A 1 101 ? -13.547 6.757 11.507 1.00 84.19 101 GLU A N 1
ATOM 823 C CA . GLU A 1 101 ? -14.906 6.903 12.062 1.00 84.19 101 GLU A CA 1
ATOM 824 C C . GLU A 1 101 ? -15.799 5.705 11.701 1.00 84.19 101 GLU A C 1
ATOM 826 O O . GLU A 1 101 ? -16.923 5.598 12.172 1.00 84.19 101 GLU A O 1
ATOM 831 N N . LEU A 1 102 ? -15.286 4.806 10.859 1.00 90.75 102 LEU A N 1
ATOM 832 C CA . LEU A 1 102 ? -15.910 3.552 10.466 1.00 90.7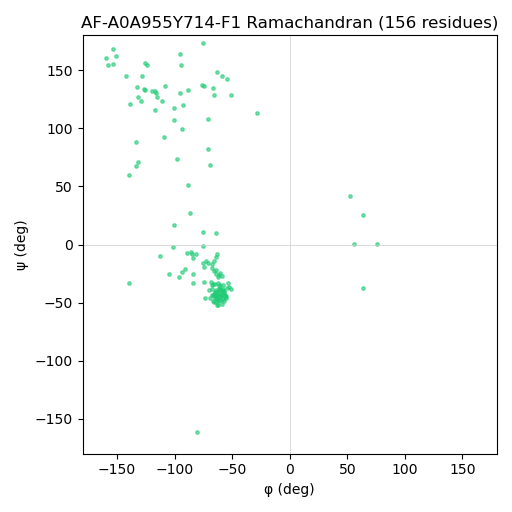5 102 LEU A CA 1
ATOM 833 C C . LEU A 1 102 ? -14.947 2.384 10.726 1.00 90.75 102 LEU A C 1
ATOM 835 O O . LEU A 1 102 ? -13.731 2.607 10.702 1.00 90.75 102 LEU A O 1
ATOM 839 N N . PRO A 1 103 ? -15.462 1.155 10.903 1.00 95.44 103 PRO A N 1
ATOM 840 C CA . PRO A 1 103 ? -14.651 -0.047 11.035 1.00 95.44 103 PRO A CA 1
ATOM 841 C C . PRO A 1 103 ? -13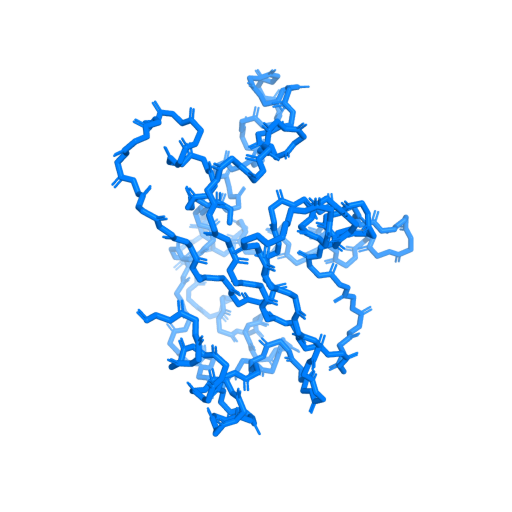.616 -0.183 9.908 1.00 95.44 103 PRO A C 1
ATOM 843 O O . PRO A 1 103 ? -13.949 -0.146 8.717 1.00 95.44 103 PRO A O 1
ATOM 846 N N . VAL A 1 104 ? -12.350 -0.399 10.273 1.00 96.00 104 VAL A N 1
ATOM 847 C CA . VAL A 1 104 ? -11.260 -0.685 9.329 1.00 96.00 104 VAL A CA 1
ATOM 848 C C . VAL A 1 104 ? -10.497 -1.932 9.759 1.00 96.00 104 VAL A C 1
ATOM 850 O O . VAL A 1 104 ? -9.916 -1.960 10.840 1.00 96.00 104 VAL A O 1
ATOM 853 N N . LEU A 1 105 ? -10.408 -2.920 8.871 1.00 97.56 105 LEU A N 1
ATOM 854 C CA . LEU A 1 105 ? -9.421 -3.990 8.945 1.00 97.56 105 LEU A CA 1
ATOM 855 C C . LEU A 1 105 ? -8.191 -3.599 8.127 1.00 97.56 105 LEU A C 1
ATOM 857 O O . LEU A 1 105 ? -8.275 -3.409 6.909 1.00 97.56 105 LEU A O 1
ATOM 861 N N . PHE A 1 106 ? -7.040 -3.517 8.788 1.00 97.38 106 PHE A N 1
ATOM 862 C CA . PHE A 1 106 ? -5.752 -3.283 8.152 1.00 97.38 106 PHE A CA 1
ATOM 863 C C . PHE A 1 106 ? -4.803 -4.460 8.366 1.00 97.38 106 PHE A C 1
ATOM 865 O O . PHE A 1 106 ? -4.367 -4.739 9.483 1.00 97.38 106 PHE A O 1
ATOM 872 N N . LEU A 1 107 ? -4.435 -5.118 7.268 1.00 98.25 107 LEU A N 1
ATOM 873 C CA . LEU A 1 107 ? -3.452 -6.199 7.260 1.00 98.25 107 LEU A CA 1
ATOM 874 C C . LEU A 1 107 ? -2.163 -5.719 6.609 1.00 98.25 107 LEU A C 1
ATOM 876 O O . LEU A 1 107 ? -2.222 -5.095 5.553 1.00 98.25 107 LEU A O 1
ATOM 880 N N . TYR A 1 108 ? -0.995 -6.025 7.173 1.00 97.69 108 TYR A N 1
ATOM 881 C CA . TYR A 1 108 ? 0.280 -5.640 6.557 1.00 97.69 108 TYR A CA 1
ATOM 882 C C . TYR A 1 108 ? 1.369 -6.698 6.709 1.00 97.69 108 TYR A C 1
ATOM 884 O O . TYR A 1 108 ? 1.470 -7.368 7.731 1.00 97.69 108 TYR A O 1
ATOM 892 N N . GLY A 1 109 ? 2.221 -6.821 5.691 1.00 97.19 109 GLY A N 1
ATOM 893 C CA . GLY A 1 109 ? 3.397 -7.684 5.717 1.00 97.19 109 GLY A CA 1
ATOM 894 C C . GLY A 1 109 ? 4.546 -7.092 6.538 1.00 97.19 109 GLY A C 1
ATOM 895 O O . GLY A 1 109 ? 4.850 -5.902 6.408 1.00 97.19 109 GLY A O 1
ATOM 896 N N . THR A 1 110 ? 5.218 -7.913 7.347 1.00 96.31 110 THR A N 1
ATOM 897 C CA . THR A 1 110 ? 6.374 -7.515 8.171 1.00 96.31 110 THR A CA 1
ATOM 898 C C . THR A 1 110 ? 7.733 -7.691 7.485 1.00 96.31 110 THR A C 1
ATOM 900 O O . THR A 1 110 ? 8.698 -7.025 7.856 1.00 96.31 110 THR A O 1
ATOM 903 N N . ARG A 1 111 ? 7.831 -8.540 6.453 1.00 94.00 111 ARG A N 1
ATOM 904 C CA . ARG A 1 111 ? 9.091 -8.892 5.770 1.00 94.00 111 ARG A CA 1
ATOM 905 C C . ARG A 1 111 ? 9.295 -8.088 4.489 1.00 94.00 111 ARG A C 1
ATOM 907 O O . ARG A 1 111 ? 9.131 -8.600 3.382 1.00 94.00 111 ARG A O 1
ATOM 914 N N . LYS A 1 112 ? 9.628 -6.806 4.634 1.00 89.50 112 LYS A N 1
ATOM 915 C CA . LYS A 1 112 ? 9.827 -5.877 3.509 1.00 89.50 112 LYS A CA 1
ATOM 916 C C . LYS A 1 112 ? 10.783 -4.732 3.871 1.00 89.50 112 LYS A C 1
ATOM 918 O O . LYS A 1 112 ? 10.889 -4.387 5.045 1.00 89.50 112 LYS A O 1
ATOM 923 N N . PRO A 1 113 ? 11.462 -4.115 2.884 1.00 85.31 113 PRO A N 1
ATOM 924 C CA . PRO A 1 113 ? 12.487 -3.098 3.144 1.00 85.31 113 PRO A CA 1
ATOM 925 C C . PRO A 1 113 ? 11.943 -1.790 3.737 1.00 85.31 113 PRO A C 1
ATOM 927 O O . PRO A 1 113 ? 12.717 -0.987 4.255 1.00 85.31 113 PRO A O 1
ATOM 930 N N . PHE A 1 114 ? 10.631 -1.548 3.650 1.00 86.00 114 PHE A N 1
ATOM 931 C CA . PHE A 1 114 ? 9.982 -0.381 4.239 1.00 86.00 114 PHE A CA 1
ATOM 932 C C . PHE A 1 114 ? 8.484 -0.619 4.472 1.00 86.00 114 PHE A C 1
ATOM 934 O O . PHE A 1 114 ? 7.844 -1.412 3.780 1.00 86.00 114 PHE A O 1
ATOM 941 N N . MET A 1 115 ? 7.914 0.099 5.443 1.00 90.88 115 MET A N 1
ATOM 942 C CA . MET A 1 115 ? 6.486 0.049 5.761 1.00 90.88 115 MET A CA 1
ATOM 943 C C . MET A 1 115 ? 5.696 1.057 4.927 1.00 90.88 115 MET A C 1
ATOM 945 O O . MET A 1 115 ? 6.053 2.232 4.854 1.00 90.88 115 MET A O 1
ATOM 949 N N . PHE A 1 116 ? 4.584 0.611 4.337 1.00 90.25 116 PHE A N 1
ATOM 950 C CA . PHE A 1 116 ? 3.645 1.473 3.608 1.00 90.25 116 PHE A CA 1
ATOM 951 C C . PHE A 1 116 ? 2.584 2.108 4.527 1.00 90.25 116 PHE A C 1
ATOM 953 O O . PHE A 1 116 ? 1.472 2.421 4.102 1.00 90.25 116 PHE A O 1
ATOM 960 N N . HIS A 1 117 ? 2.930 2.291 5.797 1.00 90.38 117 HIS A N 1
ATOM 961 C CA . HIS A 1 117 ? 2.141 2.987 6.801 1.00 90.38 117 HIS A CA 1
ATOM 962 C C . HIS A 1 117 ? 3.085 3.622 7.836 1.00 90.38 117 HIS A C 1
ATOM 964 O O . HIS A 1 117 ? 4.257 3.254 7.922 1.00 90.38 117 HIS A O 1
ATOM 970 N N . SER A 1 118 ? 2.602 4.582 8.619 1.00 88.88 118 SER A N 1
ATOM 971 C CA . SER A 1 118 ? 3.323 5.130 9.772 1.00 88.88 118 SER A CA 1
ATOM 972 C C . SER A 1 118 ? 2.907 4.443 11.069 1.00 88.88 118 SER A C 1
ATOM 974 O O . SER A 1 118 ? 1.821 3.881 11.153 1.00 88.88 118 SER A O 1
ATOM 976 N N . ARG A 1 119 ? 3.706 4.600 12.127 1.00 90.25 119 ARG A N 1
ATOM 977 C CA . ARG A 1 119 ? 3.319 4.182 13.484 1.00 90.25 119 ARG A CA 1
ATOM 978 C C . ARG A 1 119 ? 1.994 4.814 13.933 1.00 90.25 119 ARG A C 1
ATOM 980 O O . ARG A 1 119 ? 1.091 4.096 14.330 1.00 90.25 119 ARG A O 1
ATOM 987 N N . TRP A 1 120 ? 1.837 6.123 13.715 1.00 88.81 120 TRP A N 1
ATOM 988 C CA . TRP A 1 120 ? 0.584 6.836 14.001 1.00 88.81 120 TRP A CA 1
ATOM 989 C C . TRP A 1 120 ? -0.652 6.208 13.333 1.00 88.81 120 TRP A C 1
ATOM 991 O O . TRP A 1 120 ? -1.737 6.257 13.893 1.00 88.81 120 TRP A O 1
ATOM 1001 N N . TRP A 1 121 ? -0.509 5.621 12.137 1.00 90.75 121 TRP A N 1
ATOM 1002 C CA . TRP A 1 121 ? -1.630 4.973 11.452 1.00 90.75 121 TRP A CA 1
ATOM 1003 C C . TRP A 1 121 ? -2.131 3.762 12.235 1.00 90.75 121 TRP A C 1
ATOM 1005 O O . TRP A 1 121 ? -3.334 3.591 12.389 1.00 90.75 121 TRP A O 1
ATOM 1015 N N . ILE A 1 122 ? -1.195 2.945 12.719 1.00 93.50 122 ILE A N 1
ATOM 1016 C CA . ILE A 1 122 ? -1.487 1.764 13.527 1.00 93.50 122 ILE A CA 1
ATOM 1017 C C . ILE A 1 122 ? -2.170 2.191 14.823 1.00 93.50 122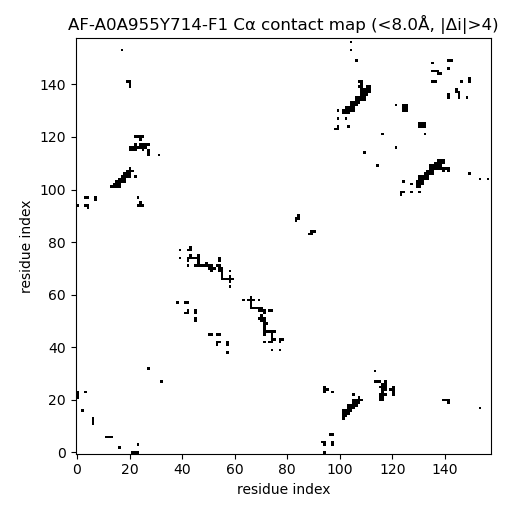 ILE A C 1
ATOM 1019 O O . ILE A 1 122 ? -3.285 1.760 15.082 1.00 93.50 122 ILE A O 1
ATOM 1023 N N . GLU A 1 123 ? -1.565 3.136 15.544 1.00 92.62 123 GLU A N 1
ATOM 1024 C CA . GLU A 1 123 ? -2.098 3.659 16.808 1.00 92.62 123 GLU A CA 1
ATOM 1025 C C . GLU A 1 123 ? -3.504 4.261 16.637 1.00 92.62 123 GLU A C 1
ATOM 1027 O O . GLU A 1 123 ? -4.378 4.054 17.472 1.00 92.62 123 GLU A O 1
ATOM 1032 N N . ALA A 1 124 ? -3.754 4.979 15.536 1.00 90.94 124 ALA A N 1
ATOM 1033 C CA . ALA A 1 124 ? -5.064 5.563 15.253 1.00 90.94 124 ALA A CA 1
ATOM 1034 C C . ALA A 1 124 ? -6.145 4.509 14.971 1.00 90.94 124 ALA A C 1
ATOM 1036 O O . ALA A 1 124 ? -7.303 4.736 15.314 1.00 90.94 124 ALA A O 1
ATOM 1037 N N . LEU A 1 125 ? -5.788 3.390 14.333 1.00 93.88 125 LEU A N 1
ATOM 1038 C CA . LEU A 1 125 ? -6.708 2.273 14.129 1.00 93.88 125 LEU A CA 1
ATOM 1039 C C . LEU A 1 125 ? -6.942 1.509 15.433 1.00 93.88 125 LEU A C 1
ATOM 1041 O O . LEU A 1 125 ? -8.084 1.247 15.771 1.00 93.88 125 LEU A O 1
ATOM 1045 N N . GLU A 1 126 ? -5.888 1.194 16.183 1.00 94.38 126 GLU A N 1
ATOM 1046 C CA . GLU A 1 126 ? -5.983 0.458 17.453 1.00 94.38 126 GLU A CA 1
ATOM 1047 C C . GLU A 1 126 ? -6.753 1.230 18.534 1.00 94.38 126 GLU A C 1
ATOM 1049 O O . GLU A 1 126 ? -7.357 0.624 19.414 1.00 94.38 126 GLU A O 1
ATOM 1054 N N . ALA A 1 127 ? -6.781 2.563 18.455 1.00 93.00 127 ALA A N 1
ATOM 1055 C CA . ALA A 1 127 ? -7.594 3.401 19.332 1.00 93.00 127 ALA A CA 1
ATOM 1056 C C . ALA A 1 127 ? -9.110 3.308 19.057 1.00 93.00 127 ALA A C 1
ATOM 1058 O O . ALA A 1 127 ? -9.897 3.756 19.891 1.00 93.00 127 ALA A O 1
ATOM 1059 N N . ASN A 1 128 ? -9.532 2.768 17.907 1.00 93.00 128 ASN A N 1
ATOM 1060 C CA . ASN A 1 128 ? -10.940 2.531 17.597 1.00 93.00 128 ASN A CA 1
ATOM 1061 C C . ASN A 1 128 ? -11.277 1.037 17.823 1.00 93.00 128 ASN A C 1
ATOM 1063 O O . ASN A 1 128 ? -10.736 0.194 17.106 1.00 93.00 128 ASN A O 1
ATOM 1067 N N . PRO A 1 129 ? -12.192 0.693 18.754 1.00 94.56 129 PRO A N 1
ATOM 1068 C CA . PRO A 1 129 ? -12.534 -0.700 19.066 1.00 94.56 129 PRO A CA 1
ATOM 1069 C C . PRO A 1 129 ? -13.178 -1.469 17.901 1.00 94.56 129 PRO A C 1
ATOM 1071 O O . PRO A 1 129 ? -13.111 -2.697 17.872 1.00 94.56 129 PRO A O 1
ATOM 1074 N N . ASP A 1 130 ? -13.760 -0.768 16.926 1.00 95.31 130 ASP A N 1
ATOM 1075 C CA . ASP A 1 130 ? -14.356 -1.371 15.731 1.00 95.31 130 ASP A CA 1
ATOM 1076 C C . ASP A 1 130 ? -13.323 -1.635 14.626 1.00 95.31 130 ASP A C 1
ATOM 1078 O O . ASP A 1 130 ? -13.622 -2.246 13.597 1.00 95.31 130 ASP A O 1
ATOM 1082 N N . CYS A 1 131 ? -12.093 -1.152 14.795 1.00 96.38 131 CYS A N 1
ATOM 1083 C CA . CYS A 1 131 ? -11.000 -1.396 13.868 1.00 96.38 131 CYS A CA 1
ATOM 1084 C C . CYS A 1 131 ? -10.161 -2.596 14.309 1.00 96.38 131 CYS A C 1
ATOM 1086 O O . CYS A 1 131 ? -10.057 -2.936 15.485 1.00 96.38 131 CYS A O 1
ATOM 1088 N N . ARG A 1 132 ? -9.508 -3.236 13.338 1.00 97.44 132 ARG A N 1
ATOM 1089 C CA . ARG A 1 132 ? -8.547 -4.308 13.587 1.00 97.44 132 ARG A CA 1
ATOM 1090 C C . ARG A 1 132 ? -7.283 -4.089 12.780 1.00 97.44 132 ARG A C 1
ATOM 1092 O O . ARG A 1 132 ? -7.328 -3.802 11.585 1.00 97.44 132 ARG A O 1
ATOM 1099 N N . VAL A 1 133 ? -6.146 -4.280 13.432 1.00 97.69 133 VAL A N 1
ATOM 1100 C CA . VAL A 1 133 ? -4.830 -4.291 12.799 1.00 97.69 133 VAL A CA 1
ATOM 1101 C C . VAL A 1 133 ? -4.233 -5.673 12.983 1.00 97.69 133 VAL A C 1
ATOM 1103 O O . VAL A 1 133 ? -4.218 -6.197 14.093 1.00 97.69 133 VAL A O 1
ATOM 1106 N N . GLN A 1 134 ? -3.715 -6.265 11.910 1.00 97.88 134 GLN A N 1
ATOM 1107 C CA . GLN A 1 134 ? -2.992 -7.525 12.017 1.00 97.88 134 GLN A CA 1
ATOM 1108 C C . GLN A 1 134 ? -1.742 -7.530 11.134 1.00 97.88 134 GLN A C 1
ATOM 1110 O O . GLN A 1 134 ? -1.781 -7.383 9.909 1.00 97.88 134 GLN A O 1
ATOM 1115 N N . ALA A 1 135 ? -0.606 -7.722 11.799 1.00 97.69 135 ALA A N 1
ATOM 1116 C CA . ALA A 1 135 ? 0.668 -7.976 11.156 1.00 97.69 135 ALA A CA 1
ATOM 1117 C C . ALA A 1 135 ? 0.694 -9.412 10.617 1.00 97.69 135 ALA A C 1
ATOM 1119 O O . ALA A 1 135 ? 0.299 -10.358 11.296 1.00 97.69 135 ALA A O 1
ATOM 1120 N N . VAL A 1 136 ? 1.190 -9.582 9.398 1.00 98.00 136 VAL A N 1
ATOM 1121 C CA . VAL A 1 136 ? 1.313 -10.876 8.730 1.00 98.00 136 VAL A CA 1
ATOM 1122 C C . VAL A 1 136 ? 2.781 -11.117 8.422 1.00 98.00 136 VAL A C 1
ATOM 1124 O O . VAL A 1 136 ? 3.461 -10.255 7.864 1.00 98.00 136 VAL A O 1
ATOM 1127 N N . ASP A 1 137 ? 3.272 -12.308 8.762 1.00 96.75 137 ASP A N 1
ATOM 1128 C CA . ASP A 1 137 ? 4.636 -12.750 8.469 1.00 96.75 137 ASP A CA 1
ATOM 1129 C C . ASP A 1 137 ? 4.836 -12.986 6.954 1.00 96.75 137 ASP A C 1
ATOM 1131 O O . ASP A 1 137 ? 4.951 -14.100 6.449 1.00 96.75 137 ASP A O 1
ATOM 1135 N N . ALA A 1 138 ? 4.818 -11.915 6.172 1.00 96.00 138 ALA A N 1
ATOM 1136 C CA . ALA A 1 138 ? 4.881 -11.921 4.718 1.00 96.00 138 ALA A CA 1
ATOM 1137 C C . ALA A 1 138 ? 5.483 -10.610 4.199 1.00 96.00 138 ALA A C 1
ATOM 1139 O O . ALA A 1 138 ? 5.661 -9.648 4.944 1.00 96.00 138 ALA A O 1
ATOM 1140 N N . GLY A 1 139 ? 5.815 -10.581 2.908 1.00 94.44 139 GLY A N 1
ATOM 1141 C CA . GLY A 1 139 ? 6.177 -9.343 2.220 1.00 94.44 139 GLY A CA 1
ATOM 1142 C C . GLY A 1 139 ? 4.952 -8.532 1.793 1.00 94.44 139 GLY A C 1
ATOM 1143 O O . GLY A 1 139 ? 3.843 -8.760 2.265 1.00 94.44 139 GLY A O 1
ATOM 1144 N N . HIS A 1 140 ? 5.157 -7.613 0.847 1.00 94.06 140 HIS A N 1
ATOM 1145 C CA . HIS A 1 140 ? 4.105 -6.739 0.308 1.00 94.06 140 HIS A CA 1
ATOM 1146 C C . HIS A 1 140 ? 2.883 -7.507 -0.232 1.00 94.06 140 HIS A C 1
ATOM 1148 O O . HIS A 1 140 ? 1.743 -7.100 -0.035 1.00 94.06 140 HIS A O 1
ATOM 1154 N N . TRP A 1 141 ? 3.118 -8.656 -0.869 1.00 95.00 141 TRP A N 1
ATOM 1155 C CA . TRP A 1 141 ? 2.082 -9.511 -1.452 1.00 95.00 141 TRP A C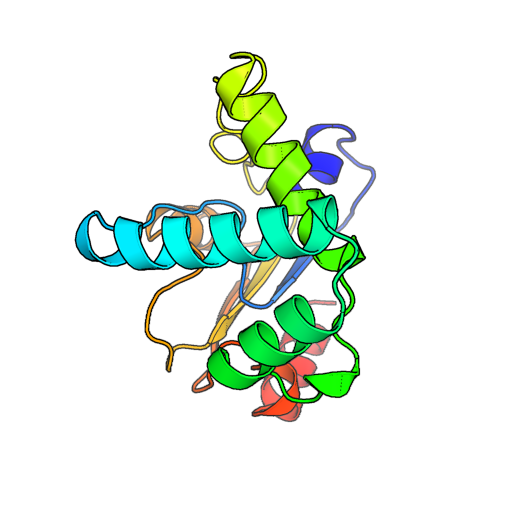A 1
ATOM 1156 C C . TRP A 1 141 ? 1.526 -10.522 -0.435 1.00 95.00 141 TRP A C 1
ATOM 1158 O O . TRP A 1 141 ? 1.519 -11.727 -0.692 1.00 95.00 141 TRP A O 1
ATOM 1168 N N . LEU A 1 142 ? 1.109 -10.052 0.748 1.00 96.12 142 LEU A N 1
ATOM 1169 C CA . LEU A 1 142 ? 0.703 -10.924 1.859 1.00 96.12 142 LEU A CA 1
ATOM 1170 C C . LEU A 1 142 ? -0.455 -11.872 1.511 1.00 96.12 142 LEU A C 1
ATOM 1172 O O . LEU A 1 142 ? -0.430 -13.026 1.918 1.00 96.12 142 LEU A O 1
ATOM 1176 N N . MET A 1 143 ? -1.397 -11.427 0.681 1.00 96.44 143 MET A N 1
ATOM 1177 C CA . MET A 1 143 ? -2.540 -12.219 0.219 1.00 96.44 143 MET A CA 1
ATOM 1178 C C . MET A 1 143 ? -2.150 -13.402 -0.667 1.00 96.44 143 MET A C 1
ATOM 1180 O O . MET A 1 143 ? -2.899 -14.359 -0.763 1.00 96.44 143 MET A O 1
ATOM 1184 N N . LEU A 1 144 ? -0.978 -13.352 -1.303 1.00 96.00 144 LEU A N 1
ATOM 1185 C CA . LEU A 1 144 ? -0.460 -14.463 -2.102 1.00 96.00 144 LEU A CA 1
ATOM 1186 C C . LEU A 1 144 ? 0.468 -15.370 -1.293 1.00 96.00 144 LEU A C 1
ATOM 1188 O O . LEU A 1 144 ? 0.690 -16.515 -1.666 1.00 96.00 144 LEU A O 1
ATOM 1192 N N . LYS A 1 145 ? 1.071 -14.846 -0.220 1.00 95.88 145 LYS A N 1
ATOM 1193 C CA . LYS A 1 145 ? 2.057 -15.573 0.593 1.00 95.88 145 LYS A CA 1
ATOM 1194 C C . LYS A 1 145 ? 1.461 -16.234 1.829 1.00 95.88 145 LYS A C 1
ATOM 1196 O O . LYS A 1 145 ? 2.036 -17.202 2.309 1.00 95.88 145 LYS A O 1
ATOM 1201 N N . ARG A 1 146 ? 0.374 -15.686 2.366 1.00 97.31 146 ARG A N 1
ATOM 1202 C CA . ARG A 1 146 ? -0.384 -16.213 3.506 1.00 97.31 146 ARG A CA 1
ATOM 1203 C C . ARG A 1 146 ? -1.891 -16.042 3.240 1.00 97.31 146 ARG A C 1
ATOM 1205 O O . ARG A 1 146 ? -2.543 -15.303 3.982 1.00 97.31 146 ARG A O 1
ATOM 1212 N N . PRO A 1 147 ? -2.426 -16.636 2.155 1.00 97.50 147 PRO A N 1
ATOM 1213 C CA . PRO A 1 147 ? -3.827 -16.462 1.774 1.00 97.50 147 PRO A CA 1
ATOM 1214 C C . PRO A 1 147 ? -4.788 -16.869 2.895 1.00 97.50 147 PRO A C 1
ATOM 1216 O O . PRO A 1 147 ? -5.725 -16.131 3.170 1.00 97.50 147 PRO A O 1
ATOM 1219 N N . GLU A 1 148 ? -4.502 -17.952 3.619 1.00 97.88 148 GLU A N 1
ATOM 1220 C CA . GLU A 1 148 ? -5.353 -18.473 4.694 1.00 97.88 148 GLU A CA 1
ATOM 1221 C C . GLU A 1 148 ? -5.452 -17.485 5.861 1.00 97.88 148 GLU A C 1
ATOM 1223 O O . GLU A 1 148 ? -6.532 -17.232 6.387 1.00 97.88 148 GLU A O 1
ATOM 1228 N N . ALA A 1 149 ? -4.326 -16.871 6.242 1.00 96.81 149 ALA A N 1
ATOM 1229 C CA . ALA A 1 149 ? -4.298 -15.878 7.314 1.00 96.81 149 ALA A CA 1
ATOM 1230 C C . ALA A 1 149 ? -5.056 -14.598 6.929 1.00 96.81 149 ALA A C 1
ATOM 1232 O O . ALA A 1 149 ? -5.729 -14.001 7.768 1.00 96.81 149 ALA A O 1
ATOM 1233 N N . VAL A 1 150 ? -4.941 -14.175 5.665 1.00 97.88 150 VAL A N 1
ATOM 1234 C CA . VAL A 1 150 ? -5.657 -13.004 5.141 1.00 97.88 150 VAL A CA 1
ATOM 1235 C C . VAL A 1 150 ? -7.152 -13.286 5.052 1.00 97.88 150 VAL A C 1
ATOM 1237 O O . VAL A 1 150 ? -7.950 -12.467 5.497 1.00 97.88 150 VAL A O 1
ATOM 1240 N N . GLU A 1 151 ? -7.538 -14.443 4.522 1.00 97.88 151 GLU A N 1
ATOM 1241 C CA . GLU A 1 151 ? -8.935 -14.849 4.411 1.00 97.88 151 GLU A CA 1
ATOM 1242 C C . GLU A 1 151 ? -9.596 -14.975 5.784 1.00 97.88 151 GLU A C 1
ATOM 1244 O O . GLU A 1 151 ? -10.670 -14.413 5.990 1.00 97.88 151 GLU A O 1
ATOM 1249 N N . ALA A 1 152 ? -8.945 -15.642 6.740 1.00 98.00 152 ALA A N 1
ATOM 1250 C CA . ALA A 1 152 ? -9.461 -15.785 8.097 1.00 98.00 152 ALA A CA 1
ATOM 1251 C C . ALA A 1 152 ? -9.696 -14.421 8.763 1.00 98.00 152 ALA A C 1
ATOM 1253 O O . ALA A 1 152 ? -10.746 -14.196 9.362 1.00 98.00 152 ALA A O 1
ATOM 1254 N N . ALA A 1 153 ? -8.753 -13.488 8.605 1.00 97.88 153 ALA A N 1
ATOM 1255 C CA . ALA A 1 153 ? -8.881 -12.141 9.148 1.00 97.88 153 ALA A CA 1
ATOM 1256 C C . ALA A 1 153 ? -10.035 -11.358 8.507 1.00 97.88 153 ALA A C 1
ATOM 1258 O O . ALA A 1 153 ? -10.778 -10.679 9.212 1.00 97.88 153 ALA A O 1
ATOM 1259 N N . ILE A 1 154 ? -10.209 -11.471 7.185 1.00 97.75 154 ILE A N 1
ATOM 1260 C CA . ILE A 1 154 ? -11.326 -10.835 6.479 1.00 97.75 154 ILE A CA 1
ATOM 1261 C C . ILE A 1 154 ? -12.650 -11.431 6.953 1.00 97.75 154 ILE A C 1
ATOM 1263 O O . ILE A 1 154 ? -13.534 -10.674 7.332 1.00 97.75 154 ILE A O 1
ATOM 1267 N N . ARG A 1 155 ? -12.778 -12.763 6.992 1.00 97.56 155 ARG A N 1
ATOM 1268 C CA . ARG A 1 155 ? -14.000 -13.459 7.431 1.00 97.56 155 ARG A CA 1
ATOM 1269 C C . ARG A 1 155 ? -14.381 -13.151 8.875 1.00 97.56 155 ARG A C 1
ATOM 1271 O O . ARG A 1 155 ? -15.558 -13.064 9.171 1.00 97.56 155 ARG A O 1
ATOM 1278 N N . ALA A 1 156 ? -13.406 -12.981 9.763 1.00 96.88 156 ALA A N 1
ATOM 1279 C CA . ALA A 1 156 ? -13.665 -12.607 11.152 1.00 96.88 156 ALA A CA 1
ATOM 1280 C C . ALA A 1 156 ? -14.113 -11.142 11.315 1.00 96.88 156 ALA A C 1
ATOM 1282 O O . ALA A 1 156 ? -14.554 -10.753 12.395 1.00 96.88 156 ALA A O 1
ATOM 1283 N N . PHE A 1 157 ? -13.939 -10.318 10.279 1.00 96.62 157 PHE A N 1
ATOM 1284 C CA . PHE A 1 157 ? -14.245 -8.892 10.298 1.00 96.62 157 PHE A CA 1
ATOM 1285 C C . PHE A 1 157 ? -15.526 -8.526 9.538 1.00 96.62 157 PHE A C 1
ATOM 1287 O O . PHE A 1 157 ? -16.112 -7.480 9.821 1.00 96.62 157 PHE A O 1
ATOM 1294 N N . VAL A 1 158 ? -15.937 -9.337 8.554 1.00 90.19 158 VAL A N 1
ATOM 1295 C CA . VAL A 1 158 ? -17.140 -9.099 7.736 1.00 90.19 158 VAL A CA 1
ATOM 1296 C C . VAL A 1 158 ? -18.344 -9.883 8.228 1.00 90.19 158 VAL A C 1
ATOM 1298 O O . VAL A 1 158 ? -19.440 -9.280 8.151 1.00 90.19 158 VAL A O 1
#

Mean predicted aligned error: 5.06 Å

pLDDT: mean 88.78, std 12.01, range [44.88, 98.38]

Sequence (158 aa):
ILTYLFATRHPGRLERIVTLDVGGHLQPGLRHLPLFLGYQGWLIAAEALGSDGMARWMAGQARAPHPERATARMGWPYRMAWRALLRRRYRKSLVRRFRPELPVLFLYGTRKPFMFHSRWWIEALEANPDCRVQAVDAGHWLMLKRPEAVEAAIRAFV